Protein AF-A0AAD3M848-F1 (afdb_monomer_lite)

Radius of gyration: 18.25 Å; chains: 1; bounding box: 39×34×48 Å

InterPro domains:
  IPR007783 Eukaryotic translation initiation factor 3 subunit D [PF05091] (8-101)
  IPR007783 Eukaryotic translation initiation factor 3 subunit D [PTHR12399] (8-100)

Foldseek 3Di:
DDDPDDDPDDDDDDDDDDCVVVPADPVRHDDDDDDDDDDDPAWCVRDPVSVVCVVPDDAETDDPVLVPCCPPVVVPPPDDDAWDWDDDPSHIGTTHDPPDDPD

pLDDT: mean 76.78, std 16.98, range [37.25, 95.44]

Sequence (103 aa):
MKCCFPPVECCGALEFYDKAFDRITTRNEKPLKSIKRIFHTVTTTDDPVIRKLAKTQGSVFCHRRHLGPPVCCTAQSQLLGHPSLQRVGSKLMYDKRDNRTLL

Organism: Lates japonicus (NCBI:txid270547)

Secondary structure (DSSP, 8-state):
---SS--S---S--PPP-GGGGG-BTTB--PPP----------TTT-HHHHHHHHHS-SEEE-HHHHSHHHH-TTS-SSSPPPEEEEETTEEEEE--TT----

Structure (mmCIF, N/CA/C/O backbone):
data_AF-A0AAD3M848-F1
#
_entry.id   AF-A0AAD3M848-F1
#
loop_
_atom_site.group_PDB
_atom_site.id
_atom_site.type_symbol
_atom_site.label_atom_id
_atom_site.label_alt_id
_atom_site.label_comp_id
_atom_site.label_asym_id
_atom_site.label_entity_id
_atom_site.label_seq_id
_atom_site.pdbx_PDB_ins_code
_atom_site.Cartn_x
_atom_site.Cartn_y
_atom_site.Cartn_z
_atom_site.occupancy
_atom_site.B_iso_or_equiv
_atom_site.auth_seq_id
_atom_site.auth_comp_id
_atom_site.auth_asym_id
_atom_site.auth_atom_id
_atom_site.pdbx_PDB_model_num
ATOM 1 N N . MET A 1 1 ? -18.923 5.176 -6.386 1.00 41.66 1 MET A N 1
ATOM 2 C CA . MET A 1 1 ? -17.713 6.017 -6.504 1.00 41.66 1 MET A CA 1
ATOM 3 C C . MET A 1 1 ? -17.266 5.996 -7.957 1.00 41.66 1 MET A C 1
ATOM 5 O O . MET A 1 1 ? -16.864 4.942 -8.425 1.00 41.66 1 MET A O 1
ATOM 9 N N . LYS A 1 2 ? -17.413 7.102 -8.695 1.00 37.25 2 LYS A N 1
ATOM 10 C CA . LYS A 1 2 ? -16.801 7.241 -10.024 1.00 37.25 2 LYS A CA 1
ATOM 11 C C . LYS A 1 2 ? -15.398 7.798 -9.807 1.00 37.25 2 LYS A C 1
ATOM 13 O O . LYS A 1 2 ? -15.266 8.920 -9.332 1.00 37.25 2 LYS A O 1
ATOM 18 N N . CYS A 1 3 ? -14.369 7.007 -10.086 1.00 43.38 3 CYS A N 1
ATOM 19 C CA . CYS A 1 3 ? -13.013 7.535 -10.177 1.00 43.38 3 CYS A CA 1
ATOM 20 C C . CYS A 1 3 ? -12.949 8.448 -11.412 1.00 43.38 3 CYS A C 1
ATOM 22 O O . CYS A 1 3 ? -13.442 8.063 -12.470 1.00 43.38 3 CYS A O 1
ATOM 24 N N . CYS A 1 4 ? -12.368 9.647 -11.286 1.00 53.53 4 CYS A N 1
ATOM 25 C CA . CYS A 1 4 ? -12.234 10.609 -12.394 1.00 53.53 4 CYS A CA 1
ATOM 26 C C . CYS A 1 4 ? -11.369 10.088 -13.559 1.00 53.53 4 CYS A C 1
ATOM 28 O O . CYS A 1 4 ? -11.360 10.688 -14.626 1.00 53.53 4 CYS A O 1
ATOM 30 N N . PHE A 1 5 ? -10.682 8.961 -13.361 1.00 58.81 5 PHE A N 1
ATOM 31 C CA . PHE A 1 5 ? -9.970 8.210 -14.385 1.00 58.81 5 PHE A CA 1
ATOM 32 C C . PHE A 1 5 ? -10.305 6.719 -14.248 1.00 58.81 5 PHE A C 1
ATOM 34 O O . PHE A 1 5 ? -10.448 6.238 -13.115 1.00 58.81 5 PHE A O 1
ATOM 41 N N . PRO A 1 6 ? -10.441 5.982 -15.365 1.00 79.12 6 PRO A N 1
ATOM 42 C CA . PRO A 1 6 ? -10.647 4.542 -15.314 1.00 79.12 6 PRO A CA 1
ATOM 43 C C . PRO A 1 6 ? -9.432 3.867 -14.655 1.00 79.12 6 PRO A C 1
ATOM 45 O O . PRO A 1 6 ? -8.292 4.231 -14.960 1.00 79.12 6 PRO A O 1
ATOM 48 N N . PRO A 1 7 ? -9.643 2.909 -13.735 1.00 82.31 7 PRO A N 1
ATOM 49 C CA . PRO A 1 7 ? -8.537 2.175 -13.140 1.00 82.31 7 PRO A CA 1
ATOM 50 C C . PRO A 1 7 ? -7.855 1.306 -14.201 1.00 82.31 7 PRO A C 1
ATOM 52 O O . PRO A 1 7 ? -8.523 0.625 -14.975 1.00 82.31 7 PRO A O 1
ATOM 55 N N . VAL A 1 8 ? -6.521 1.316 -14.211 1.00 87.25 8 VAL A N 1
ATOM 56 C CA . VAL A 1 8 ? -5.715 0.454 -15.093 1.00 87.25 8 VAL A CA 1
ATOM 57 C C . VAL A 1 8 ? -5.693 -0.987 -14.575 1.00 87.25 8 VAL A C 1
ATOM 59 O O . VAL A 1 8 ? -5.755 -1.925 -15.359 1.00 87.25 8 VAL A O 1
ATOM 62 N N . GLU A 1 9 ? -5.638 -1.165 -13.254 1.00 86.12 9 GLU A N 1
ATOM 63 C CA . GLU A 1 9 ? -5.657 -2.470 -12.592 1.00 86.12 9 GLU A CA 1
ATOM 64 C C . GLU A 1 9 ? -6.277 -2.321 -11.191 1.00 86.12 9 GLU A C 1
ATOM 66 O O . GLU A 1 9 ? -6.132 -1.276 -10.549 1.00 86.12 9 GLU A O 1
ATOM 71 N N . CYS A 1 10 ? -7.003 -3.335 -10.718 1.00 87.06 10 CYS A N 1
ATOM 72 C CA . CYS A 1 10 ? -7.571 -3.387 -9.368 1.00 87.06 10 CYS A CA 1
ATOM 73 C C . CYS A 1 10 ? -7.202 -4.723 -8.726 1.00 87.06 10 CYS A C 1
ATOM 75 O O . CYS A 1 10 ? -7.602 -5.776 -9.216 1.00 87.06 10 CYS A O 1
ATOM 77 N N . CYS A 1 11 ? -6.454 -4.665 -7.626 1.00 89.00 11 CYS A N 1
ATOM 78 C CA . CYS A 1 11 ? -5.915 -5.838 -6.942 1.00 89.00 11 CYS A CA 1
ATOM 79 C C . CYS A 1 11 ? -6.294 -5.826 -5.458 1.00 89.00 11 CYS A C 1
ATOM 81 O O . CYS A 1 11 ? -6.439 -4.762 -4.853 1.00 89.00 11 CYS A O 1
ATOM 83 N N . GLY A 1 12 ? -6.378 -7.016 -4.862 1.00 89.50 12 GLY A N 1
ATOM 84 C CA . GLY A 1 12 ? -6.651 -7.210 -3.437 1.00 89.50 12 GLY A CA 1
ATOM 85 C C . GLY A 1 12 ? -8.108 -7.550 -3.121 1.00 89.50 12 GLY A C 1
ATOM 86 O O . GLY A 1 12 ? -8.952 -7.658 -4.007 1.00 89.50 12 GLY A O 1
ATOM 87 N N . ALA A 1 13 ? -8.383 -7.739 -1.832 1.00 90.19 13 ALA A N 1
ATOM 88 C CA . ALA A 1 13 ? -9.710 -8.019 -1.297 1.00 90.19 13 ALA A CA 1
ATOM 89 C C . ALA A 1 13 ? -10.006 -7.067 -0.133 1.00 90.19 13 ALA A C 1
ATOM 91 O O . ALA A 1 13 ? -9.094 -6.662 0.592 1.00 90.19 13 ALA A O 1
ATOM 92 N N . LEU A 1 14 ? -11.278 -6.713 0.041 1.00 90.00 14 LEU A N 1
ATOM 93 C CA . LEU A 1 14 ? -11.736 -5.813 1.093 1.00 90.00 14 LEU A CA 1
ATOM 94 C C . LEU A 1 14 ? -12.811 -6.507 1.929 1.00 90.00 14 LEU A C 1
ATOM 96 O O . LEU A 1 14 ? -13.783 -7.027 1.386 1.00 90.00 14 LEU A O 1
ATOM 100 N N . GLU A 1 15 ? -12.637 -6.500 3.248 1.00 91.75 15 GLU A N 1
ATOM 101 C CA . GLU A 1 15 ? -13.662 -6.961 4.185 1.00 91.75 15 GLU A CA 1
ATOM 102 C C . GLU A 1 15 ? -14.782 -5.921 4.309 1.00 91.75 15 GLU A C 1
ATOM 104 O O . GLU A 1 15 ? -14.555 -4.714 4.183 1.00 91.75 15 GLU A O 1
ATOM 109 N N . PHE A 1 16 ? -16.001 -6.378 4.598 1.00 95.44 16 PHE A N 1
ATOM 110 C CA . PHE A 1 16 ? -17.102 -5.465 4.880 1.00 95.44 16 PHE A CA 1
ATOM 111 C C . PHE A 1 16 ? -16.861 -4.705 6.184 1.00 95.44 16 PHE A C 1
ATOM 113 O O . PHE A 1 16 ? -16.477 -5.276 7.202 1.00 95.44 16 PHE A O 1
ATOM 120 N N . TYR A 1 17 ? -17.143 -3.405 6.150 1.00 94.44 17 TYR A N 1
ATOM 121 C CA . TYR A 1 17 ? -17.117 -2.567 7.338 1.00 94.44 17 TYR A CA 1
ATOM 122 C C . TYR A 1 17 ? -18.309 -2.879 8.255 1.00 94.44 17 TYR A C 1
ATOM 124 O O . TYR A 1 17 ? -19.465 -2.868 7.814 1.00 94.44 17 TYR A O 1
ATOM 132 N N . ASP A 1 18 ? -18.030 -3.118 9.537 1.00 94.00 18 ASP A N 1
ATOM 133 C CA . ASP A 1 18 ? -19.051 -3.278 10.570 1.00 94.00 18 ASP A CA 1
ATOM 134 C C . ASP A 1 18 ? -19.595 -1.903 10.995 1.00 94.00 18 ASP A C 1
ATOM 136 O O . ASP A 1 18 ? -18.967 -1.157 11.744 1.00 94.00 18 ASP A O 1
ATOM 140 N N . LYS A 1 19 ? -20.805 -1.584 10.529 1.00 94.69 19 LYS A N 1
ATOM 141 C CA . LYS A 1 19 ? -21.497 -0.318 10.817 1.00 94.69 19 LYS A CA 1
ATOM 142 C C . LYS A 1 19 ? -21.889 -0.148 12.290 1.00 94.69 19 LYS A C 1
ATOM 144 O O . LYS A 1 19 ? -22.271 0.946 12.695 1.00 94.69 19 LYS A O 1
ATOM 149 N N . ALA A 1 20 ? -21.797 -1.190 13.123 1.00 92.75 20 ALA A N 1
ATOM 150 C CA . ALA A 1 20 ? -21.997 -1.028 14.563 1.00 92.75 20 ALA A CA 1
ATOM 151 C C . ALA A 1 20 ? -20.939 -0.099 15.188 1.00 92.75 20 ALA A C 1
ATOM 153 O O . ALA A 1 20 ? -21.214 0.542 16.204 1.00 92.75 20 ALA A O 1
ATOM 154 N N . PHE A 1 21 ? -19.755 0.014 14.570 1.00 91.44 21 PHE A N 1
ATOM 155 C CA . PHE A 1 21 ? -18.697 0.915 15.029 1.00 91.44 21 PHE A CA 1
ATOM 156 C C . PHE A 1 21 ? -19.044 2.404 14.864 1.00 91.44 21 PHE A C 1
ATOM 158 O O . PHE A 1 21 ? -18.511 3.213 15.619 1.00 91.44 21 PHE A O 1
ATOM 165 N N . ASP A 1 22 ? -19.996 2.766 13.996 1.00 92.44 22 ASP A N 1
ATOM 166 C CA . ASP A 1 22 ? -20.456 4.156 13.828 1.00 92.44 22 ASP A CA 1
ATOM 167 C C . ASP A 1 22 ? -21.196 4.694 15.069 1.00 92.44 22 ASP A C 1
ATOM 169 O O . ASP A 1 22 ? -21.357 5.901 15.237 1.00 92.44 22 ASP A O 1
ATOM 173 N N . ARG A 1 23 ? -21.675 3.801 15.947 1.00 92.38 23 ARG A N 1
ATOM 174 C CA . ARG A 1 23 ? -22.475 4.143 17.138 1.00 92.38 23 ARG A CA 1
ATOM 175 C C . ARG A 1 23 ? -21.669 4.153 18.440 1.00 92.38 23 ARG A C 1
ATOM 177 O O . ARG A 1 23 ? -22.254 4.295 19.515 1.00 92.38 23 ARG A O 1
ATOM 184 N N . ILE A 1 24 ? -20.351 3.966 18.370 1.00 93.50 24 ILE A N 1
ATOM 185 C CA . ILE A 1 24 ? -19.475 4.024 19.546 1.00 93.50 24 ILE A CA 1
ATOM 186 C C . ILE A 1 24 ? -19.397 5.476 20.019 1.00 93.50 24 ILE A C 1
ATOM 188 O O . ILE A 1 24 ? -19.140 6.389 19.240 1.00 93.50 24 ILE A O 1
ATOM 192 N N . THR A 1 25 ? -19.622 5.689 21.312 1.00 93.81 25 THR A N 1
ATOM 193 C CA . THR A 1 25 ? -19.547 7.012 21.947 1.00 93.81 25 THR A CA 1
ATOM 194 C C . THR A 1 25 ? -18.639 6.936 23.167 1.00 93.81 25 THR A C 1
ATOM 196 O O . THR A 1 25 ? -18.334 5.848 23.645 1.00 93.81 25 THR A O 1
ATOM 199 N N . THR A 1 26 ? -18.249 8.079 23.730 1.00 91.31 26 THR A N 1
ATOM 200 C CA . THR A 1 26 ? -17.428 8.130 24.956 1.00 91.31 26 THR A CA 1
ATOM 201 C C . THR A 1 26 ? -18.102 7.509 26.182 1.00 91.31 26 THR A C 1
ATOM 203 O O . THR A 1 26 ? -17.436 7.265 27.176 1.00 91.31 26 THR A O 1
ATOM 206 N N . ARG A 1 27 ? -19.418 7.260 26.132 1.00 91.19 27 ARG A N 1
ATOM 207 C CA . ARG A 1 27 ? -20.178 6.578 27.195 1.00 91.19 27 ARG A CA 1
ATOM 208 C C . ARG A 1 27 ? -20.414 5.092 26.914 1.00 91.19 27 ARG A C 1
ATOM 210 O O . ARG A 1 27 ? -20.771 4.359 27.825 1.00 91.19 27 ARG A O 1
ATOM 217 N N . ASN A 1 28 ? -20.262 4.665 25.661 1.00 90.00 28 ASN A N 1
ATOM 218 C CA . ASN A 1 28 ? -20.399 3.278 25.220 1.00 90.00 28 ASN A CA 1
ATOM 219 C C . ASN A 1 28 ? -19.157 2.906 24.407 1.00 90.00 28 ASN A C 1
ATOM 221 O O . ASN A 1 28 ? -19.186 2.830 23.174 1.00 90.00 28 ASN A O 1
ATOM 225 N N . GLU A 1 29 ? -18.047 2.790 25.125 1.00 91.56 29 GLU A N 1
ATOM 226 C CA . GLU A 1 29 ? -16.721 2.552 24.576 1.00 91.56 29 GLU A CA 1
ATOM 227 C C . GLU A 1 29 ? -16.500 1.082 24.208 1.00 91.56 29 GLU A C 1
ATOM 229 O O . GLU A 1 29 ? -17.121 0.165 24.747 1.00 91.56 29 GLU A O 1
ATOM 234 N N . LYS A 1 30 ? -15.582 0.847 23.269 1.00 92.25 30 LYS A N 1
ATOM 235 C CA . LYS A 1 30 ? -15.183 -0.496 22.845 1.00 92.25 30 LYS A CA 1
ATOM 236 C C . LYS A 1 30 ? -13.662 -0.605 22.944 1.00 92.25 30 LYS A C 1
ATOM 238 O O . LYS A 1 30 ? -12.975 0.172 22.279 1.00 92.25 30 LYS A O 1
ATOM 243 N N . PRO A 1 31 ? -13.117 -1.549 23.731 1.00 91.19 31 PRO A N 1
ATOM 244 C CA . PRO A 1 31 ? -11.675 -1.668 23.897 1.00 91.19 31 PRO A CA 1
ATOM 245 C C . PRO A 1 31 ? -11.002 -2.085 22.584 1.00 91.19 31 PRO A C 1
ATOM 247 O O . PRO A 1 31 ? -11.491 -2.965 21.864 1.00 91.19 31 PRO A O 1
ATOM 250 N N . LEU A 1 32 ? -9.858 -1.465 22.284 1.00 92.06 32 LEU A N 1
ATOM 251 C CA . LEU A 1 32 ? -9.058 -1.789 21.107 1.00 92.06 32 LEU A CA 1
ATOM 252 C C . LEU A 1 32 ? -8.425 -3.174 21.276 1.00 92.06 32 LEU A C 1
ATOM 254 O O . LEU A 1 32 ? -7.686 -3.428 22.225 1.00 92.06 32 LEU A O 1
ATOM 258 N N . LYS A 1 33 ? -8.698 -4.074 20.332 1.00 91.62 33 LYS A N 1
ATOM 259 C CA . LYS A 1 33 ? -8.091 -5.406 20.312 1.00 91.62 33 LYS A CA 1
ATOM 260 C C . LYS A 1 33 ? -6.792 -5.366 19.520 1.00 91.62 33 LYS A C 1
ATOM 262 O O . LYS A 1 33 ? -6.750 -4.811 18.425 1.00 91.62 33 LYS A O 1
ATOM 267 N N . SER A 1 34 ? -5.752 -6.008 20.046 1.00 90.75 34 SER A N 1
ATOM 268 C CA . SER A 1 34 ? -4.548 -6.285 19.265 1.00 90.75 34 SER A CA 1
ATOM 269 C C . SER A 1 34 ? -4.876 -7.350 18.222 1.00 90.75 34 SER A C 1
ATOM 271 O O . SER A 1 34 ? -5.230 -8.479 18.564 1.00 90.75 34 SER A O 1
ATOM 273 N N . ILE A 1 35 ? -4.800 -6.978 16.947 1.00 90.38 35 ILE A N 1
ATOM 274 C CA . ILE A 1 35 ? -5.042 -7.884 15.826 1.00 90.38 35 ILE A CA 1
ATOM 275 C C . ILE A 1 35 ? -3.735 -8.012 15.056 1.00 90.38 35 ILE A C 1
ATOM 277 O O . ILE A 1 35 ? -3.228 -7.040 14.498 1.00 90.38 35 ILE A O 1
ATOM 281 N N . LYS A 1 36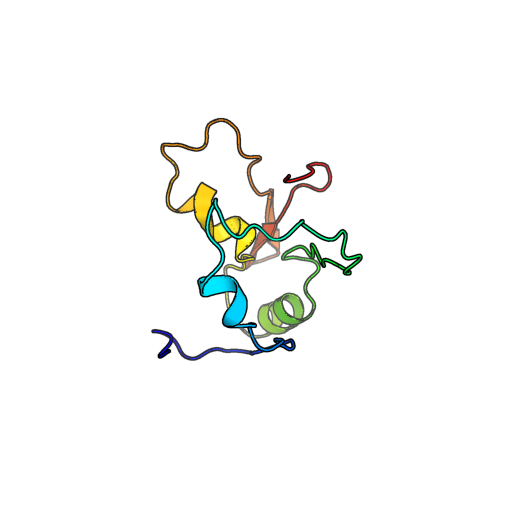 ? -3.192 -9.229 15.001 1.00 87.75 36 LYS A N 1
ATOM 282 C CA . LYS A 1 36 ? -2.008 -9.531 14.194 1.00 87.75 36 LYS A CA 1
ATOM 283 C C . LYS A 1 36 ? -2.439 -9.714 12.741 1.00 87.75 36 LYS A C 1
ATOM 285 O O . LYS A 1 36 ? -2.935 -10.772 12.369 1.00 87.75 36 LYS A O 1
ATOM 290 N N . ARG A 1 37 ? -2.274 -8.668 11.931 1.00 86.56 37 ARG A N 1
ATOM 291 C CA . ARG A 1 37 ? -2.424 -8.719 10.469 1.00 86.56 37 ARG A CA 1
ATOM 292 C C . ARG A 1 37 ? -1.074 -8.492 9.805 1.00 86.56 37 ARG A C 1
ATOM 294 O O . ARG A 1 37 ? -0.212 -7.806 10.351 1.00 86.56 37 ARG A O 1
ATOM 301 N N . ILE A 1 38 ? -0.905 -9.067 8.621 1.00 85.56 38 ILE A N 1
ATOM 302 C CA . ILE A 1 38 ? 0.269 -8.825 7.787 1.00 85.56 38 ILE A CA 1
ATOM 303 C C . ILE A 1 38 ? 0.026 -7.515 7.038 1.00 85.56 38 ILE A C 1
ATOM 305 O O . ILE A 1 38 ? -0.895 -7.418 6.229 1.00 85.56 38 ILE A O 1
ATOM 309 N N . PHE A 1 39 ? 0.837 -6.499 7.326 1.00 83.69 39 PHE A N 1
ATOM 310 C CA . PHE A 1 39 ? 0.804 -5.223 6.618 1.00 83.69 39 PHE A CA 1
ATOM 311 C C . PHE A 1 39 ? 1.965 -5.164 5.633 1.00 83.69 39 PHE A C 1
ATOM 313 O O . PHE A 1 39 ? 3.128 -5.091 6.022 1.00 83.69 39 PHE A O 1
ATOM 320 N N . HIS A 1 40 ? 1.645 -5.190 4.343 1.00 82.81 40 HIS A N 1
ATOM 321 C CA . HIS A 1 40 ? 2.640 -5.094 3.286 1.00 82.81 40 HIS A CA 1
ATOM 322 C C . HIS A 1 40 ? 3.069 -3.633 3.096 1.00 82.81 40 HIS A C 1
ATOM 324 O O . HIS A 1 40 ? 2.275 -2.785 2.691 1.00 82.81 40 HIS A O 1
ATOM 330 N N . THR A 1 41 ? 4.336 -3.329 3.378 1.00 79.69 41 THR A N 1
ATOM 331 C CA . THR A 1 41 ? 4.952 -2.021 3.101 1.00 79.69 41 THR A CA 1
ATOM 332 C C . THR A 1 41 ? 5.894 -2.128 1.907 1.00 79.69 41 THR A C 1
ATOM 334 O O . THR A 1 41 ? 7.095 -1.903 2.036 1.00 79.69 41 THR A O 1
ATOM 337 N N . VAL A 1 42 ? 5.346 -2.546 0.767 1.00 80.81 42 VAL A N 1
ATOM 338 C CA . VAL A 1 42 ? 6.107 -2.730 -0.475 1.00 80.81 42 VAL A CA 1
ATOM 339 C C . VAL A 1 42 ? 6.401 -1.365 -1.103 1.00 80.81 42 VAL A C 1
ATOM 341 O O . VAL A 1 42 ? 5.570 -0.455 -1.068 1.00 80.81 42 VAL A O 1
ATOM 344 N N . THR A 1 43 ? 7.613 -1.223 -1.620 1.00 83.00 43 THR A N 1
ATOM 345 C CA . THR A 1 43 ? 8.155 -0.054 -2.319 1.00 83.00 43 THR A CA 1
ATOM 346 C C . THR A 1 43 ? 7.670 0.015 -3.766 1.00 83.00 43 THR A C 1
ATOM 348 O O . THR A 1 43 ? 7.208 -0.978 -4.330 1.00 83.00 43 THR A O 1
ATOM 351 N N . THR A 1 44 ? 7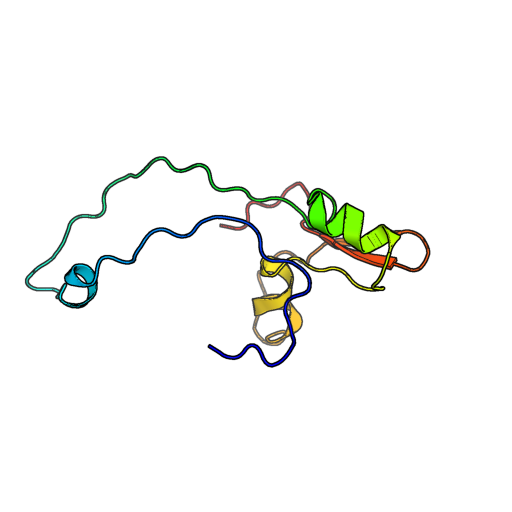.789 1.183 -4.404 1.00 85.38 44 THR A N 1
ATOM 352 C CA . THR A 1 44 ? 7.406 1.336 -5.822 1.00 85.38 44 THR A CA 1
ATOM 353 C C . THR A 1 44 ? 8.246 0.424 -6.717 1.00 85.38 44 THR A C 1
ATOM 355 O O . THR A 1 44 ? 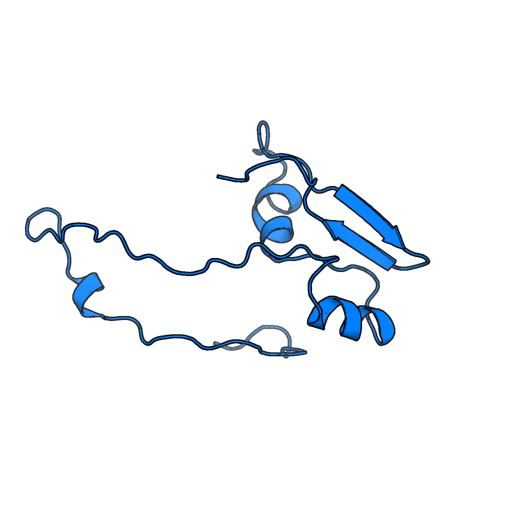7.726 -0.144 -7.677 1.00 85.38 44 THR A O 1
ATOM 358 N N . THR A 1 45 ? 9.529 0.253 -6.387 1.00 84.31 45 THR A N 1
ATOM 359 C CA . THR A 1 45 ? 10.425 -0.638 -7.126 1.00 84.31 45 THR A CA 1
ATOM 360 C C . THR A 1 45 ? 10.102 -2.105 -6.872 1.00 84.31 45 THR A C 1
ATOM 362 O O . THR A 1 45 ? 10.247 -2.907 -7.799 1.00 84.31 45 THR A O 1
ATOM 365 N N . ASP A 1 46 ? 9.635 -2.467 -5.666 1.00 85.56 46 ASP A N 1
ATOM 366 C CA . ASP A 1 46 ? 9.355 -3.865 -5.346 1.00 85.56 46 ASP A CA 1
ATOM 367 C C . ASP A 1 46 ? 7.992 -4.392 -5.777 1.00 85.56 46 ASP A C 1
ATOM 369 O O . ASP A 1 46 ? 7.827 -5.608 -5.918 1.00 85.56 46 ASP A O 1
ATOM 373 N N . ASP A 1 47 ? 7.056 -3.501 -6.085 1.00 87.44 47 ASP A N 1
ATOM 374 C CA . ASP A 1 47 ? 5.707 -3.852 -6.505 1.00 87.44 47 ASP A CA 1
ATOM 375 C C . ASP A 1 47 ? 5.695 -4.555 -7.887 1.00 87.44 47 ASP A C 1
ATOM 377 O O . ASP A 1 47 ? 6.072 -3.964 -8.907 1.00 87.44 47 ASP A O 1
ATOM 381 N N . PRO A 1 48 ? 5.245 -5.823 -7.975 1.00 89.38 48 PRO A N 1
ATOM 382 C CA . PRO A 1 48 ? 5.258 -6.584 -9.223 1.00 89.38 48 PRO A CA 1
ATOM 383 C C . PRO A 1 48 ? 4.283 -6.043 -10.278 1.00 89.38 48 PRO A C 1
ATOM 385 O O . PRO A 1 48 ? 4.521 -6.237 -11.472 1.00 89.38 48 PRO A O 1
ATOM 388 N N . VAL A 1 49 ? 3.204 -5.372 -9.871 1.00 90.56 49 VAL A N 1
ATOM 389 C CA . VAL A 1 49 ? 2.247 -4.728 -10.780 1.00 90.56 49 VAL A CA 1
ATOM 390 C C . VAL A 1 49 ? 2.891 -3.491 -11.393 1.00 90.56 49 VAL A C 1
ATOM 392 O O . VAL A 1 49 ? 2.912 -3.348 -12.617 1.00 90.56 49 VAL A O 1
ATOM 395 N N . ILE A 1 50 ? 3.529 -2.653 -10.574 1.00 89.50 50 ILE A N 1
ATOM 396 C CA . ILE A 1 50 ? 4.259 -1.475 -11.065 1.00 89.50 50 ILE A CA 1
ATOM 397 C C . ILE A 1 50 ? 5.402 -1.898 -11.992 1.00 89.50 50 ILE A C 1
ATOM 399 O O . ILE A 1 50 ? 5.553 -1.314 -13.063 1.00 89.50 50 ILE A O 1
ATOM 403 N N . ARG A 1 51 ? 6.153 -2.962 -11.668 1.00 89.31 51 ARG A N 1
ATOM 404 C CA . ARG A 1 51 ? 7.198 -3.501 -12.563 1.00 89.31 51 ARG A CA 1
ATOM 405 C C . ARG A 1 51 ? 6.647 -3.952 -13.921 1.00 89.31 51 ARG A C 1
ATOM 407 O O . ARG A 1 51 ? 7.328 -3.783 -14.934 1.00 89.31 51 ARG A O 1
ATOM 414 N N . LYS A 1 52 ? 5.446 -4.540 -13.966 1.00 90.69 52 LYS A N 1
ATOM 415 C CA . LYS A 1 52 ? 4.783 -4.931 -15.224 1.00 90.69 52 LYS A CA 1
ATOM 416 C C . LYS A 1 52 ? 4.351 -3.701 -16.020 1.00 90.69 52 LYS A C 1
ATOM 418 O O . LYS A 1 52 ? 4.691 -3.601 -17.198 1.00 90.69 52 LYS A O 1
ATOM 423 N N . LEU A 1 53 ? 3.684 -2.747 -15.370 1.00 89.88 53 LEU A N 1
ATOM 424 C CA . LEU A 1 53 ? 3.246 -1.494 -15.991 1.00 89.88 53 LEU A CA 1
ATOM 425 C C . LEU A 1 53 ? 4.432 -0.673 -16.504 1.00 89.88 53 LEU A C 1
ATOM 427 O O . LEU A 1 53 ? 4.391 -0.155 -17.615 1.00 89.88 53 LEU A O 1
ATOM 431 N N . ALA A 1 54 ? 5.541 -0.655 -15.766 1.00 89.06 54 ALA A N 1
ATOM 432 C CA . ALA A 1 54 ? 6.767 0.017 -16.163 1.00 89.06 54 ALA A CA 1
ATOM 433 C C . ALA A 1 54 ? 7.376 -0.525 -17.461 1.00 89.06 54 ALA A C 1
ATOM 435 O O . ALA A 1 54 ? 8.160 0.188 -18.077 1.00 89.06 54 ALA A O 1
ATOM 436 N N . LYS A 1 55 ? 7.025 -1.724 -17.931 1.00 89.31 55 LYS A N 1
ATOM 437 C CA . LYS A 1 55 ? 7.483 -2.222 -19.240 1.00 89.31 55 LYS A CA 1
ATOM 438 C C . LYS A 1 55 ? 6.610 -1.736 -20.393 1.00 89.31 55 LYS A C 1
ATOM 440 O O . LYS A 1 55 ? 7.116 -1.588 -21.498 1.00 89.31 55 LYS A O 1
ATOM 445 N N . THR A 1 56 ? 5.329 -1.479 -20.142 1.00 89.56 56 THR A N 1
ATOM 446 C CA . THR A 1 56 ? 4.340 -1.209 -21.192 1.00 89.56 56 THR A CA 1
ATOM 447 C C . THR A 1 56 ? 3.995 0.270 -21.325 1.00 89.56 56 THR A C 1
ATOM 449 O O . THR A 1 56 ? 3.890 0.762 -22.444 1.00 89.56 56 THR A O 1
ATOM 452 N N . GLN A 1 57 ? 3.842 1.003 -20.218 1.00 86.44 57 GLN A N 1
ATOM 453 C CA . GLN A 1 57 ? 3.334 2.379 -20.234 1.00 86.44 57 GLN A CA 1
ATOM 454 C C . GLN A 1 57 ? 3.771 3.195 -19.013 1.00 86.44 57 GLN A C 1
ATOM 456 O O . GLN A 1 57 ? 4.112 2.640 -17.977 1.00 86.44 57 GLN A O 1
ATOM 461 N N . GLY A 1 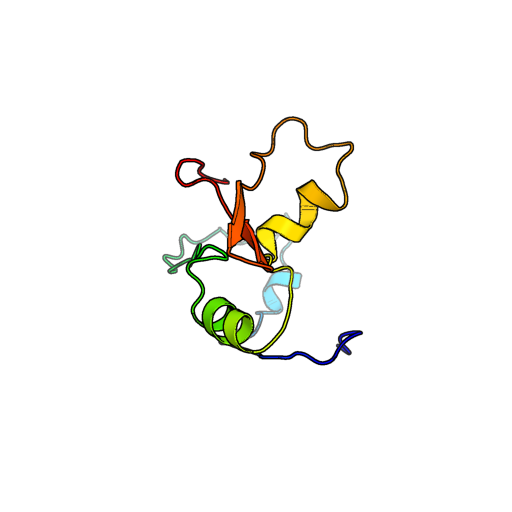58 ? 3.743 4.525 -19.127 1.00 85.31 58 GLY A N 1
ATOM 462 C CA . GLY A 1 58 ? 4.044 5.447 -18.029 1.00 85.31 58 GLY A CA 1
ATOM 463 C C . GLY A 1 58 ? 5.528 5.805 -17.882 1.00 85.31 58 GLY A C 1
ATOM 464 O O . GLY A 1 58 ? 6.429 4.992 -18.131 1.00 85.31 58 GLY A O 1
ATOM 465 N N . SER A 1 59 ? 5.760 7.051 -17.465 1.00 87.12 59 SER A N 1
ATOM 466 C CA . SER A 1 59 ? 7.097 7.634 -17.266 1.00 87.12 59 SER A CA 1
ATOM 467 C C . SER A 1 59 ? 7.402 7.932 -15.801 1.00 87.12 59 SER A C 1
ATOM 469 O O . SER A 1 59 ? 8.569 8.006 -15.435 1.00 87.12 59 SER A O 1
ATOM 471 N N . VAL A 1 60 ? 6.378 8.093 -14.962 1.00 88.06 60 VAL A N 1
ATOM 472 C CA . VAL A 1 60 ? 6.517 8.410 -13.538 1.00 88.06 60 VAL A CA 1
ATOM 473 C C . VAL A 1 60 ? 5.677 7.427 -12.738 1.00 88.06 60 VAL A C 1
ATOM 475 O O . VAL A 1 60 ? 4.488 7.271 -13.017 1.00 88.06 60 VAL A O 1
ATOM 478 N N . PHE A 1 61 ? 6.288 6.777 -11.751 1.00 87.62 61 PHE A N 1
ATOM 479 C CA . PHE A 1 61 ? 5.620 5.813 -10.883 1.00 87.62 61 PHE A CA 1
ATOM 480 C C . PHE A 1 61 ? 5.827 6.188 -9.426 1.00 87.62 61 PHE A C 1
ATOM 482 O O . PHE A 1 61 ? 6.943 6.474 -8.984 1.00 87.62 61 PHE A O 1
ATOM 489 N N . CYS A 1 62 ? 4.728 6.151 -8.682 1.00 82.88 62 CYS A N 1
ATOM 490 C CA . CYS A 1 62 ? 4.679 6.526 -7.282 1.00 82.88 62 CYS A CA 1
ATOM 491 C C . CYS A 1 62 ? 3.666 5.641 -6.560 1.00 82.88 62 CYS A C 1
ATOM 493 O O . CYS A 1 62 ? 2.525 5.508 -7.006 1.00 82.88 62 CYS A O 1
ATOM 495 N N . HIS A 1 63 ? 4.032 5.116 -5.396 1.00 78.88 63 HIS A N 1
ATOM 496 C CA . HIS A 1 63 ? 3.061 4.540 -4.475 1.00 78.88 63 HIS A CA 1
ATOM 497 C C . HIS A 1 63 ? 2.281 5.644 -3.727 1.00 78.88 63 HIS A C 1
ATOM 499 O O . HIS A 1 63 ? 2.831 6.701 -3.407 1.00 78.88 63 HIS A O 1
ATOM 505 N N . ARG A 1 64 ? 1.003 5.400 -3.387 1.00 68.88 64 ARG A N 1
ATOM 506 C CA . ARG A 1 64 ? 0.093 6.389 -2.753 1.00 68.88 64 ARG A CA 1
ATOM 507 C C . ARG A 1 64 ? 0.681 7.047 -1.500 1.00 68.88 64 ARG A C 1
ATOM 509 O O . ARG A 1 64 ? 0.460 8.230 -1.262 1.00 68.88 64 ARG A O 1
ATOM 516 N N . ARG A 1 65 ? 1.466 6.294 -0.724 1.00 65.19 65 ARG A N 1
ATOM 517 C CA . ARG A 1 65 ? 2.149 6.776 0.489 1.00 65.19 65 ARG A CA 1
ATOM 518 C C . ARG A 1 65 ? 3.121 7.934 0.217 1.00 65.19 65 ARG A C 1
ATOM 520 O O . ARG A 1 65 ? 3.320 8.766 1.093 1.00 65.19 65 ARG A O 1
ATOM 527 N N . HIS A 1 66 ? 3.689 8.007 -0.986 1.00 61.97 66 HIS A N 1
ATOM 528 C CA . HIS A 1 66 ? 4.624 9.058 -1.402 1.00 61.97 66 HIS A CA 1
ATOM 529 C C . HIS A 1 66 ? 3.930 10.245 -2.091 1.00 61.97 66 HIS A C 1
ATOM 531 O O . HIS A 1 66 ? 4.522 11.311 -2.205 1.00 61.97 66 HIS A O 1
ATOM 537 N N . LEU A 1 67 ? 2.679 10.068 -2.528 1.00 56.16 67 LEU A N 1
ATOM 538 C CA . LEU A 1 67 ? 1.895 11.052 -3.286 1.00 56.16 67 LEU A CA 1
ATOM 539 C C . LEU A 1 67 ? 0.987 11.937 -2.414 1.00 56.16 67 LEU A C 1
ATOM 541 O O . LEU A 1 67 ? 0.384 12.866 -2.934 1.00 56.16 67 LEU A O 1
ATOM 545 N N . GLY A 1 68 ? 0.854 11.642 -1.116 1.00 56.84 68 GLY A N 1
ATOM 546 C CA . GLY A 1 68 ? -0.008 12.399 -0.202 1.00 56.84 68 GLY A CA 1
ATOM 547 C C . GLY A 1 68 ? 0.683 13.629 0.423 1.00 56.84 68 GLY A C 1
ATOM 548 O O . GLY A 1 68 ? 0.865 14.634 -0.263 1.00 56.84 68 GLY A O 1
ATOM 549 N N . PRO A 1 69 ? 1.083 13.585 1.712 1.00 49.28 69 PRO A N 1
ATOM 550 C CA . PRO A 1 69 ? 1.595 14.755 2.444 1.00 49.28 69 PRO A CA 1
ATOM 551 C C . PRO A 1 69 ? 2.821 15.476 1.839 1.00 49.28 69 PRO A C 1
ATOM 553 O O . PRO A 1 69 ? 2.843 16.705 1.866 1.00 49.28 69 PRO A O 1
ATOM 556 N N . PRO A 1 70 ? 3.848 14.789 1.290 1.00 49.72 70 PRO A N 1
ATOM 557 C CA . PRO A 1 70 ? 5.104 15.461 0.952 1.00 49.72 70 PRO A CA 1
ATOM 558 C C . PRO A 1 70 ? 5.101 16.196 -0.397 1.00 49.72 70 PRO A C 1
ATOM 560 O O . PRO A 1 70 ? 5.977 17.026 -0.605 1.00 49.72 70 PRO A O 1
ATOM 563 N N . VAL A 1 71 ? 4.163 15.913 -1.313 1.00 51.03 71 VAL A N 1
ATOM 564 C CA . VAL A 1 71 ? 4.137 16.525 -2.662 1.00 51.03 71 VAL A CA 1
ATOM 565 C C . VAL A 1 71 ? 3.040 17.580 -2.796 1.00 51.03 71 VAL A C 1
ATOM 567 O O . VAL A 1 71 ? 3.275 18.622 -3.400 1.00 51.03 71 VAL A O 1
ATOM 570 N N . CYS A 1 72 ? 1.860 17.356 -2.211 1.00 51.09 72 CYS A N 1
ATOM 571 C CA . CYS A 1 72 ? 0.733 18.288 -2.330 1.00 51.09 72 CYS A CA 1
ATOM 572 C C . CYS A 1 72 ? 0.647 19.310 -1.181 1.00 51.09 72 CYS A C 1
ATOM 574 O O . CYS A 1 72 ? -0.017 20.330 -1.331 1.00 51.09 72 CYS A O 1
ATOM 576 N N . CYS A 1 73 ? 1.315 19.064 -0.047 1.00 49.81 73 CYS A N 1
ATOM 577 C CA . CYS A 1 73 ? 1.248 19.901 1.162 1.00 49.81 73 CYS A CA 1
ATOM 578 C C . CYS A 1 73 ? 2.645 20.374 1.616 1.00 49.81 73 CYS A C 1
ATOM 580 O O . CYS A 1 73 ? 2.937 20.455 2.811 1.00 49.81 73 CYS A O 1
ATOM 582 N N . THR A 1 74 ? 3.521 20.683 0.655 1.00 51.09 74 THR A N 1
ATOM 583 C CA . THR A 1 74 ? 4.963 20.960 0.832 1.00 51.09 74 THR A CA 1
ATOM 584 C C . THR A 1 74 ? 5.313 22.058 1.841 1.00 51.09 74 THR A C 1
ATOM 586 O O . THR A 1 74 ? 6.435 22.069 2.337 1.00 51.09 74 THR A O 1
ATOM 589 N N . ALA A 1 75 ? 4.381 22.940 2.214 1.00 50.44 75 ALA A N 1
ATOM 590 C CA . ALA A 1 75 ? 4.636 24.000 3.192 1.00 50.44 75 ALA A CA 1
ATOM 591 C C . ALA A 1 75 ? 4.750 23.510 4.655 1.00 50.44 75 ALA A C 1
ATOM 593 O O . ALA A 1 75 ? 5.318 24.220 5.480 1.00 50.44 75 ALA A O 1
ATOM 594 N N . GLN A 1 76 ? 4.238 22.318 5.004 1.00 51.31 76 GLN A N 1
ATOM 595 C CA . GLN A 1 76 ? 4.136 21.860 6.408 1.00 51.31 76 GLN A CA 1
ATOM 596 C C . GLN A 1 76 ? 5.073 20.693 6.775 1.00 51.31 76 GLN A C 1
ATOM 598 O O . GLN A 1 76 ? 5.090 20.232 7.915 1.00 51.31 76 GLN A O 1
ATOM 603 N N . SER A 1 77 ? 5.872 20.194 5.830 1.00 47.56 77 SER A N 1
ATOM 604 C CA . SER A 1 77 ? 6.625 18.941 5.980 1.00 47.56 77 SER A CA 1
ATOM 605 C C . SER A 1 77 ? 8.063 19.161 6.478 1.00 47.56 77 SER A C 1
AT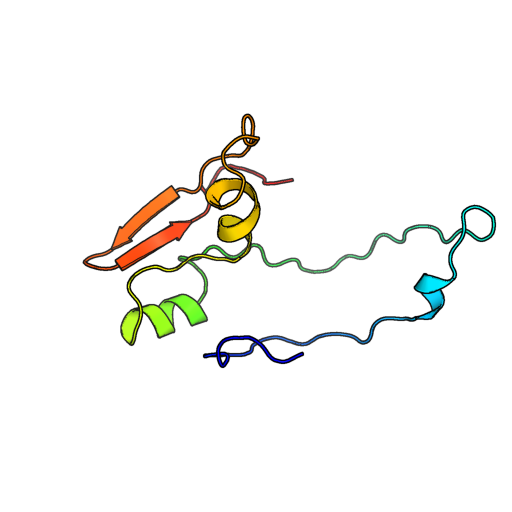OM 607 O O . SER A 1 77 ? 9.018 18.808 5.789 1.00 47.56 77 SER A O 1
ATOM 609 N N . GLN A 1 78 ? 8.249 19.725 7.675 1.00 46.78 78 GLN A N 1
ATOM 610 C CA . GLN A 1 78 ? 9.595 19.924 8.250 1.00 46.78 78 GLN A CA 1
ATOM 611 C C . GLN A 1 78 ? 10.200 18.675 8.922 1.00 46.78 78 GLN A C 1
ATOM 613 O O . GLN A 1 78 ? 11.346 18.716 9.360 1.00 46.78 78 GLN A O 1
ATOM 618 N N . LEU A 1 79 ? 9.489 17.540 8.972 1.00 50.50 79 LEU A N 1
ATOM 619 C CA . LEU A 1 79 ? 10.006 16.319 9.608 1.00 50.50 79 LEU A CA 1
ATOM 620 C C . LEU A 1 79 ? 9.602 15.013 8.902 1.00 50.50 79 LEU A C 1
ATOM 622 O O . LEU A 1 79 ? 9.545 13.962 9.533 1.00 50.50 79 LEU A O 1
ATOM 626 N N . LEU A 1 80 ? 9.296 15.043 7.601 1.00 47.75 80 LEU A N 1
ATOM 627 C CA . LEU A 1 80 ? 8.974 13.820 6.859 1.00 47.75 80 LEU A CA 1
ATOM 628 C C . LEU A 1 80 ? 10.128 13.436 5.940 1.00 47.75 80 LEU A C 1
ATOM 630 O O . LEU A 1 80 ? 10.566 14.204 5.087 1.00 47.75 80 LEU A O 1
ATOM 634 N N . GLY A 1 81 ? 10.638 12.222 6.135 1.00 57.12 81 GLY A N 1
ATOM 635 C CA . GLY A 1 81 ? 11.734 11.692 5.347 1.00 57.12 81 GLY A CA 1
ATOM 636 C C . GLY A 1 81 ? 11.422 11.739 3.851 1.00 57.12 81 GLY A C 1
ATOM 637 O O . GLY A 1 81 ? 10.490 11.091 3.389 1.00 57.12 81 GLY A O 1
ATOM 638 N N . HIS A 1 82 ? 12.225 12.494 3.103 1.00 58.53 82 HIS A N 1
ATOM 639 C CA . HIS A 1 82 ? 12.073 12.619 1.655 1.00 58.53 82 HIS A CA 1
ATOM 640 C C . HIS A 1 82 ? 12.105 11.249 0.953 1.00 58.53 82 HIS A C 1
ATOM 642 O O . HIS A 1 82 ? 12.982 10.435 1.282 1.00 58.53 82 HIS A O 1
ATOM 648 N N . PRO A 1 83 ? 11.204 11.000 -0.021 1.00 67.88 83 PRO A N 1
ATOM 649 C CA . PRO A 1 83 ? 11.305 9.827 -0.882 1.00 67.88 83 PRO A CA 1
ATOM 650 C C . PRO A 1 83 ? 12.633 9.850 -1.657 1.00 67.88 83 PRO A C 1
ATOM 652 O O . PRO A 1 83 ? 13.152 10.917 -2.000 1.00 67.88 83 PRO A O 1
ATOM 655 N N . SER A 1 84 ? 13.221 8.680 -1.897 1.00 76.06 84 SER A N 1
ATOM 656 C CA . SER A 1 84 ? 14.307 8.517 -2.864 1.00 76.06 84 SER A CA 1
ATOM 657 C C . SER A 1 84 ? 13.739 8.629 -4.276 1.00 76.06 84 SER A C 1
ATOM 659 O O . SER A 1 84 ? 12.676 8.100 -4.586 1.00 76.06 84 SER A O 1
ATOM 661 N N . LEU A 1 85 ? 14.459 9.337 -5.139 1.00 80.94 85 LEU A N 1
ATOM 662 C CA . LEU A 1 85 ? 14.171 9.399 -6.564 1.00 80.94 85 LEU A CA 1
ATOM 663 C C . LEU A 1 85 ? 15.160 8.497 -7.283 1.00 80.94 85 LEU A C 1
ATOM 665 O O . LEU A 1 85 ? 16.368 8.715 -7.190 1.00 80.94 85 LEU A O 1
ATOM 669 N N . GLN A 1 86 ? 14.650 7.515 -8.016 1.00 83.19 86 GLN A N 1
ATOM 670 C CA . GLN A 1 86 ? 15.467 6.657 -8.859 1.00 83.19 86 GLN A CA 1
ATOM 671 C C . GLN A 1 86 ? 15.052 6.832 -10.315 1.00 83.19 86 GLN A C 1
ATOM 673 O O . GLN A 1 86 ? 13.902 6.608 -10.692 1.00 83.19 86 GLN A O 1
ATOM 678 N N . ARG A 1 87 ? 16.006 7.237 -11.153 1.00 85.00 87 ARG A N 1
ATOM 679 C CA . ARG A 1 87 ? 15.820 7.287 -12.601 1.00 85.00 87 ARG A CA 1
ATOM 680 C C . ARG A 1 87 ? 16.353 5.999 -13.214 1.00 85.00 87 ARG A C 1
ATOM 682 O O . ARG A 1 87 ? 17.538 5.705 -13.092 1.00 85.00 87 ARG A O 1
ATOM 689 N N . VAL A 1 88 ? 15.484 5.254 -13.890 1.00 83.00 88 VAL A N 1
ATOM 690 C CA . VAL A 1 88 ? 15.835 4.034 -14.626 1.00 83.00 88 VAL A CA 1
ATOM 691 C C . VAL A 1 88 ? 15.514 4.280 -16.098 1.00 83.00 88 VAL A C 1
ATOM 693 O O . VAL A 1 88 ? 14.353 4.287 -16.507 1.00 83.00 88 VAL A O 1
ATOM 696 N N . GLY A 1 89 ? 16.547 4.567 -16.893 1.00 86.19 89 GLY A N 1
ATOM 697 C CA . GLY A 1 89 ? 16.390 4.983 -18.289 1.00 86.19 89 GLY A CA 1
ATOM 698 C C . GLY A 1 89 ? 15.568 6.275 -18.427 1.00 86.19 89 GLY A C 1
ATOM 699 O O . GLY A 1 89 ? 15.944 7.333 -17.910 1.00 86.19 89 GLY A O 1
ATOM 700 N N . SER A 1 90 ? 14.434 6.189 -19.127 1.00 86.00 90 SER A N 1
ATOM 701 C CA . SER A 1 90 ? 13.474 7.290 -19.318 1.00 86.00 90 SER A CA 1
ATOM 702 C C . SER A 1 90 ? 12.369 7.352 -18.254 1.00 86.00 90 SER A C 1
ATOM 704 O O . SER A 1 90 ? 11.465 8.178 -18.370 1.00 86.00 90 SER A O 1
ATOM 706 N N . LYS A 1 91 ? 12.424 6.500 -17.220 1.00 88.06 91 LYS A N 1
ATOM 707 C CA . LYS A 1 91 ? 11.382 6.380 -16.191 1.00 88.06 91 LYS A CA 1
ATOM 708 C C . LYS A 1 91 ? 11.872 6.882 -14.836 1.00 88.06 91 LYS A C 1
ATOM 710 O O . LYS A 1 91 ? 13.029 6.673 -14.468 1.00 88.06 91 LYS A O 1
ATOM 715 N N . LEU A 1 92 ? 10.976 7.522 -14.094 1.00 88.50 92 LEU A N 1
ATOM 716 C CA . LEU A 1 92 ? 11.202 8.052 -12.755 1.00 88.50 92 LEU A CA 1
ATOM 717 C C . LEU A 1 92 ? 10.391 7.246 -11.734 1.00 88.50 92 LEU A C 1
ATOM 719 O O . LEU A 1 92 ? 9.168 7.155 -11.840 1.00 88.50 92 LEU A O 1
ATOM 723 N N . MET A 1 93 ? 11.078 6.671 -10.752 1.00 86.44 93 MET A N 1
ATOM 724 C CA . MET A 1 93 ? 10.503 5.871 -9.672 1.00 86.44 93 MET A CA 1
ATOM 725 C C . MET A 1 93 ? 10.667 6.627 -8.352 1.00 86.44 93 MET A C 1
ATOM 727 O O . MET A 1 93 ? 11.786 6.988 -7.976 1.00 86.44 93 MET A O 1
ATOM 731 N N . TYR A 1 94 ? 9.557 6.877 -7.659 1.00 84.31 94 TYR A N 1
ATOM 732 C CA . TYR A 1 94 ? 9.563 7.443 -6.311 1.00 84.31 94 TYR A CA 1
ATOM 733 C C . TYR A 1 94 ? 9.531 6.321 -5.293 1.00 84.31 94 TYR A C 1
ATOM 735 O O . TYR A 1 94 ? 8.549 5.580 -5.233 1.00 84.31 94 TYR A O 1
ATOM 743 N N . ASP A 1 95 ? 10.564 6.229 -4.469 1.00 79.44 95 ASP A N 1
ATOM 744 C CA . ASP A 1 95 ? 10.704 5.151 -3.508 1.00 79.44 95 ASP A CA 1
ATOM 745 C C . ASP A 1 95 ? 10.932 5.632 -2.070 1.00 79.44 95 ASP A C 1
ATOM 747 O O . ASP A 1 95 ? 11.175 6.808 -1.784 1.00 79.44 95 ASP A O 1
ATOM 751 N N . LYS A 1 96 ? 10.806 4.708 -1.127 1.00 70.62 96 LYS A N 1
ATOM 752 C CA . LYS A 1 96 ? 11.201 4.873 0.262 1.00 70.62 96 LYS A CA 1
ATOM 753 C C . LYS A 1 96 ? 12.721 4.699 0.361 1.00 70.62 96 LYS A C 1
ATOM 755 O O . LYS A 1 96 ? 13.287 3.810 -0.257 1.00 70.62 96 LYS A O 1
ATOM 760 N N . ARG A 1 97 ? 13.391 5.497 1.198 1.00 66.50 97 ARG A N 1
ATOM 761 C CA . ARG A 1 97 ? 14.773 5.184 1.605 1.00 66.50 97 ARG A CA 1
ATOM 762 C C . ARG A 1 97 ? 14.759 3.979 2.549 1.00 66.50 97 ARG A C 1
ATOM 764 O O . ARG A 1 97 ? 13.991 3.992 3.515 1.00 66.50 97 ARG A O 1
ATOM 771 N N . ASP A 1 98 ? 15.638 3.007 2.310 1.00 59.47 98 ASP A N 1
ATOM 772 C CA . ASP A 1 98 ? 15.642 1.690 2.973 1.00 59.47 98 ASP A CA 1
ATOM 773 C C . ASP A 1 98 ? 15.715 1.737 4.514 1.00 59.47 98 ASP A C 1
ATOM 775 O O . ASP A 1 98 ? 15.249 0.824 5.187 1.00 59.47 98 ASP A O 1
ATOM 779 N N . ASN A 1 99 ? 16.165 2.851 5.104 1.00 54.00 99 ASN A N 1
ATOM 780 C CA . ASN A 1 99 ? 16.478 2.938 6.537 1.00 54.00 99 ASN A CA 1
ATOM 781 C C . ASN A 1 99 ? 15.549 3.843 7.365 1.00 54.00 99 ASN A C 1
ATOM 783 O O . ASN A 1 99 ? 15.959 4.356 8.406 1.00 54.00 99 ASN A O 1
ATOM 787 N N . ARG A 1 100 ? 14.311 4.107 6.927 1.00 54.44 100 ARG A N 1
ATOM 788 C CA . ARG A 1 100 ? 13.368 4.923 7.722 1.00 54.44 100 ARG A CA 1
ATOM 789 C C . ARG A 1 100 ? 12.090 4.169 8.038 1.00 54.44 100 ARG A C 1
ATOM 791 O O . ARG A 1 100 ? 11.307 3.866 7.144 1.00 54.44 100 ARG A O 1
ATOM 798 N N . THR A 1 101 ? 11.827 3.906 9.311 1.00 44.62 101 THR A N 1
ATOM 799 C CA . THR A 1 101 ? 10.481 3.542 9.764 1.00 44.62 101 THR A CA 1
ATOM 800 C C . THR A 1 101 ? 9.612 4.785 9.627 1.00 44.62 101 THR A C 1
ATOM 802 O O . THR A 1 101 ? 9.802 5.762 10.341 1.00 44.62 101 THR A O 1
ATOM 805 N N . LEU A 1 102 ? 8.708 4.781 8.650 1.00 49.59 102 LEU A N 1
ATOM 806 C CA . LEU A 1 102 ? 7.601 5.727 8.644 1.00 49.59 102 LEU A CA 1
ATO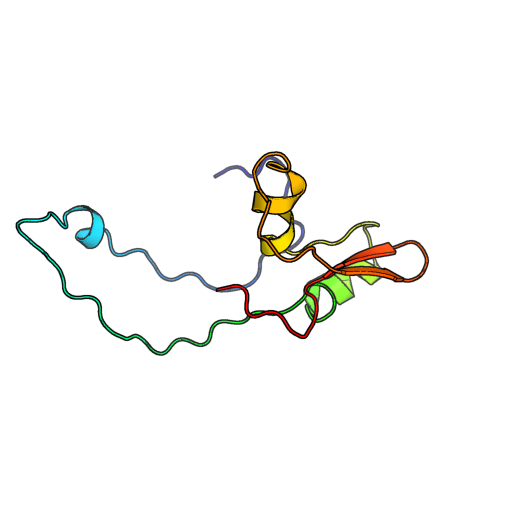M 807 C C . LEU A 1 102 ? 6.607 5.151 9.651 1.00 49.59 102 LEU A C 1
ATOM 809 O O . LEU A 1 102 ? 5.929 4.176 9.319 1.00 49.59 102 LEU A O 1
ATOM 813 N N . LEU A 1 103 ? 6.669 5.650 10.888 1.00 43.28 103 LEU A N 1
ATOM 814 C CA . LEU A 1 103 ? 5.617 5.441 11.880 1.00 43.28 103 LEU A CA 1
ATOM 815 C C . LEU A 1 103 ? 4.309 6.050 11.366 1.00 43.28 103 LEU A C 1
ATOM 817 O O . LEU A 1 103 ? 4.384 7.121 10.717 1.00 43.28 103 LEU A O 1
#